Protein AF-A0A9Q0NIK6-F1 (afdb_monomer)

Solvent-accessible surface area (backbone atoms only — not comparable to full-atom values): 8010 Å² total; per-residue (Å²): 135,62,40,68,46,78,50,66,59,40,70,81,43,45,39,68,58,54,42,51,51,54,64,75,31,72,62,27,29,33,44,35,40,32,46,24,56,54,25,42,46,42,62,44,64,63,88,60,54,42,32,32,43,37,40,33,54,28,71,43,28,42,35,39,35,42,25,33,70,65,26,29,33,43,36,42,35,35,30,39,40,54,49,44,67,41,63,72,31,65,24,46,35,38,34,44,30,23,72,73,39,66,51,50,94,86,71,52,78,73,64,44,50,51,51,50,66,34,53,27,57,19,27,31,42,36,28,16,53,53,37,37,62,70,62,44,47,56,47,58,66,41,95,78,60,86,45,67,70,77,46,61,76,44,80,45,76,90

Mean predicted aligned error: 3.96 Å

Foldseek 3Di:
DDAEDAAELPADDEQVNVAVVQVVCQNHQYYHYENRQPYQEHAADQSGNHQEYHYENRANHAYYEYEYQRHAYYEDAYAAHQYHYDHQHQHQYYEEENVVYHSDPPDDLVSCVNVLSNCLAYAEYEYEPCCCPPRPVVQCPPPVRNGHRDRYNYYHYD

Organism: NCBI:txid2511006

Nearest PDB structures (foldseek):
  8glv-assembly1_EM  TM=5.727E-01  e=1.120E-01  Chlamydomonas reinhardtii

Radius of gyration: 15.22 Å; Cα contacts (8 Å, |Δi|>4): 372; chains: 1; bounding box: 38×40×32 Å

Structure (mmCIF, N/CA/C/O backbone):
data_AF-A0A9Q0NIK6-F1
#
_entry.id   AF-A0A9Q0NIK6-F1
#
loop_
_atom_site.group_PDB
_atom_site.id
_atom_site.type_symbol
_atom_site.label_atom_id
_atom_site.label_alt_id
_atom_site.label_comp_id
_atom_site.label_asym_id
_atom_site.label_entity_id
_atom_site.label_seq_id
_atom_site.pdbx_PDB_ins_code
_atom_site.Cartn_x
_atom_site.Cartn_y
_atom_site.Cartn_z
_atom_site.occupancy
_atom_site.B_iso_or_equiv
_atom_site.auth_seq_id
_atom_site.auth_comp_id
_atom_site.auth_asym_id
_atom_site.auth_atom_id
_atom_site.pdbx_PDB_model_num
ATOM 1 N N . MET A 1 1 ? -22.005 7.508 13.905 1.00 75.19 1 MET A N 1
ATOM 2 C CA . MET A 1 1 ? -20.562 7.826 13.811 1.00 75.19 1 MET A CA 1
ATOM 3 C C . MET A 1 1 ? -20.049 7.389 12.448 1.00 75.19 1 MET A C 1
ATOM 5 O O . MET A 1 1 ? -20.537 6.384 11.940 1.00 75.19 1 MET A O 1
ATOM 9 N N . LEU A 1 2 ? -19.143 8.154 11.838 1.00 90.31 2 LEU A N 1
ATOM 10 C CA . LEU A 1 2 ? -18.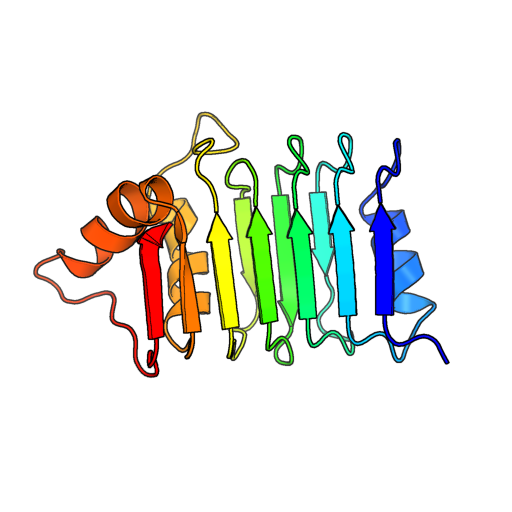664 7.903 10.476 1.00 90.31 2 LEU A CA 1
ATOM 11 C C . LEU A 1 2 ? -17.646 6.752 10.459 1.00 90.31 2 LEU A C 1
ATOM 13 O O . LEU A 1 2 ? -16.664 6.799 11.191 1.00 90.31 2 LEU A O 1
ATOM 17 N N . LYS A 1 3 ? -17.884 5.736 9.622 1.00 96.75 3 LYS A N 1
ATOM 18 C CA . LYS A 1 3 ? -16.984 4.577 9.445 1.00 96.75 3 LYS A CA 1
ATOM 19 C C . LYS A 1 3 ? -16.272 4.543 8.096 1.00 96.75 3 LYS A C 1
ATOM 21 O O . LYS A 1 3 ? -15.257 3.868 7.961 1.00 96.75 3 LYS A O 1
ATOM 26 N N . SER A 1 4 ? -16.795 5.259 7.106 1.00 98.00 4 SER A N 1
ATOM 27 C CA . SER A 1 4 ? -16.242 5.302 5.756 1.00 98.00 4 SER A CA 1
ATOM 28 C C . SER A 1 4 ? -16.163 6.742 5.278 1.00 98.00 4 SER A C 1
ATOM 30 O O . SER A 1 4 ? -17.151 7.469 5.353 1.00 98.00 4 SER A O 1
ATOM 32 N N . LEU A 1 5 ? -15.001 7.130 4.766 1.00 98.06 5 LEU A N 1
ATOM 33 C CA . LEU A 1 5 ? -14.733 8.441 4.192 1.00 98.06 5 LEU A CA 1
ATOM 34 C C . LEU A 1 5 ? -14.280 8.243 2.749 1.00 98.06 5 LEU A C 1
ATOM 36 O O . LEU A 1 5 ? -13.311 7.528 2.492 1.00 98.06 5 LEU A O 1
ATOM 40 N N . HIS A 1 6 ? -14.981 8.880 1.814 1.00 98.31 6 HIS A N 1
ATOM 41 C CA . HIS A 1 6 ? -14.611 8.892 0.403 1.00 98.31 6 HIS A CA 1
ATOM 42 C C . HIS A 1 6 ? -14.303 10.323 -0.027 1.00 98.31 6 HIS A C 1
ATOM 44 O O . HIS A 1 6 ? -15.175 11.185 -0.030 1.00 98.31 6 HIS A O 1
ATOM 50 N N . LEU A 1 7 ? -13.044 10.560 -0.378 1.00 98.06 7 LEU A N 1
ATOM 51 C CA . LEU A 1 7 ? -12.547 11.804 -0.942 1.00 98.06 7 LEU A CA 1
ATOM 52 C C . LEU A 1 7 ? -12.405 11.606 -2.449 1.00 98.06 7 LEU A C 1
ATOM 54 O O . LEU A 1 7 ? -11.594 10.796 -2.898 1.00 98.06 7 LEU A O 1
ATOM 58 N N . MET A 1 8 ? -13.219 12.311 -3.226 1.00 98.12 8 MET A N 1
ATOM 59 C CA . MET A 1 8 ? -13.263 12.171 -4.678 1.00 98.12 8 MET A CA 1
ATOM 60 C C . MET A 1 8 ? -13.002 13.513 -5.344 1.00 98.12 8 MET A C 1
ATOM 62 O O . MET A 1 8 ? -13.685 14.487 -5.035 1.00 98.12 8 MET A O 1
ATOM 66 N N . SER A 1 9 ? -12.034 13.549 -6.259 1.00 97.06 9 SER A N 1
ATOM 67 C CA . SER A 1 9 ? -11.726 14.724 -7.082 1.00 97.06 9 SER A CA 1
ATOM 68 C C . SER A 1 9 ? -11.465 15.998 -6.267 1.00 97.06 9 SER A C 1
ATOM 70 O O . SER A 1 9 ? -11.813 17.101 -6.683 1.00 97.06 9 SER A O 1
ATOM 72 N N . VAL A 1 10 ? -10.855 15.858 -5.085 1.00 96.00 10 VAL A N 1
ATOM 73 C CA . VAL A 1 10 ? -10.518 16.995 -4.220 1.00 96.00 10 VAL A CA 1
ATOM 74 C C . VAL A 1 10 ? -9.226 17.635 -4.732 1.00 96.00 10 VAL A C 1
ATOM 76 O O . VAL A 1 10 ? -8.137 17.087 -4.565 1.00 96.00 10 VAL A O 1
ATOM 79 N N . THR A 1 11 ? -9.348 18.806 -5.360 1.00 89.06 11 THR A N 1
ATOM 80 C CA . THR A 1 11 ? -8.268 19.466 -6.118 1.00 89.06 11 THR A CA 1
ATOM 81 C C . THR A 1 11 ? -7.041 19.831 -5.287 1.00 89.06 11 THR A C 1
ATOM 83 O O . THR A 1 11 ? -5.940 19.825 -5.815 1.00 89.06 11 THR A O 1
ATOM 86 N N . TYR A 1 12 ? -7.197 20.134 -4.000 1.00 90.31 12 TYR A N 1
ATOM 87 C CA . TYR A 1 12 ? -6.094 20.557 -3.125 1.00 90.31 12 TYR A CA 1
ATOM 88 C C . TYR A 1 12 ? -5.997 19.670 -1.886 1.00 90.31 12 TYR A 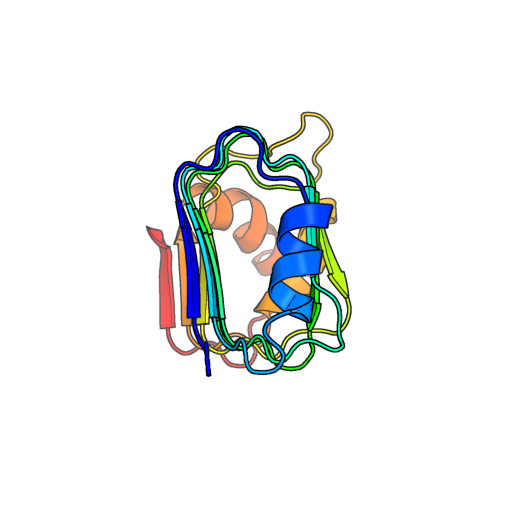C 1
ATOM 90 O O . TYR A 1 12 ? -5.811 20.150 -0.770 1.00 90.31 12 TYR A O 1
ATOM 98 N N . LEU A 1 13 ? -6.186 18.361 -2.073 1.00 95.94 13 LEU A N 1
ATOM 99 C CA . LEU A 1 13 ? -6.075 17.416 -0.974 1.00 95.94 13 LEU A CA 1
ATOM 100 C C . LEU A 1 13 ? -4.614 17.268 -0.545 1.00 95.94 13 LEU A C 1
ATOM 102 O O . LEU A 1 13 ? -3.788 16.769 -1.307 1.00 95.94 13 LEU A O 1
ATOM 106 N N . THR A 1 14 ? -4.316 17.674 0.686 1.00 96.56 14 THR A N 1
ATOM 107 C CA . THR A 1 14 ? -2.998 17.492 1.299 1.00 96.56 14 THR A CA 1
ATOM 108 C C . THR A 1 14 ? -3.002 16.327 2.282 1.00 96.56 14 THR A C 1
ATOM 110 O O . THR A 1 14 ? -4.050 15.910 2.786 1.00 96.56 14 THR A O 1
ATOM 113 N N . ASN A 1 15 ? -1.812 15.822 2.596 1.00 96.62 15 ASN A N 1
ATOM 114 C CA . ASN A 1 15 ? -1.616 14.823 3.639 1.00 96.62 15 ASN A CA 1
ATOM 115 C C . ASN A 1 15 ? -2.169 15.284 5.003 1.00 96.62 15 ASN A C 1
ATOM 117 O O . ASN A 1 15 ? -2.788 14.502 5.722 1.00 96.62 15 ASN A O 1
ATOM 121 N N . GLU A 1 16 ? -1.979 16.557 5.351 1.00 96.69 16 GLU A N 1
ATOM 122 C CA . GLU A 1 16 ? -2.402 17.149 6.625 1.00 96.69 16 GLU A CA 1
ATOM 123 C C . GLU A 1 16 ? -3.926 17.185 6.723 1.00 96.69 16 GLU A C 1
ATOM 125 O O . GLU A 1 16 ? -4.488 16.873 7.775 1.00 96.69 16 GLU A O 1
ATOM 130 N N . ALA A 1 17 ? -4.603 17.501 5.615 1.00 96.50 17 ALA A N 1
ATOM 131 C CA . ALA A 1 17 ? -6.057 17.485 5.538 1.00 96.50 17 ALA A CA 1
ATOM 132 C C . ALA A 1 17 ? -6.599 16.063 5.734 1.00 96.50 17 ALA A C 1
ATOM 134 O O . ALA A 1 17 ? -7.473 15.855 6.574 1.00 96.50 17 ALA A O 1
ATOM 135 N N . VAL A 1 18 ? -6.040 15.074 5.024 1.00 96.94 18 VAL A N 1
ATOM 136 C CA . VAL A 1 18 ? -6.433 13.665 5.190 1.00 96.94 18 VAL A CA 1
ATOM 137 C C . VAL A 1 18 ? -6.175 13.191 6.621 1.00 96.94 18 VAL A C 1
ATOM 139 O O . VAL A 1 18 ? -7.060 12.599 7.233 1.00 96.94 18 VAL A O 1
ATOM 142 N N . SER A 1 19 ? -5.005 13.499 7.182 1.00 95.88 19 SER A N 1
ATOM 143 C CA . SER A 1 19 ? -4.637 13.125 8.553 1.00 95.88 19 SER A CA 1
ATOM 144 C C . SER A 1 19 ? -5.607 13.718 9.573 1.00 95.88 19 SER A C 1
ATOM 146 O O . SER A 1 19 ? -6.121 13.002 10.426 1.00 95.88 19 SER A O 1
ATOM 148 N N . SER A 1 20 ? -5.935 15.005 9.434 1.00 95.06 20 SER A N 1
ATOM 149 C CA . SER A 1 20 ? -6.889 15.697 10.309 1.00 95.06 20 SER A CA 1
ATOM 150 C C . SER A 1 20 ? -8.279 15.064 10.244 1.00 95.06 20 SER A C 1
ATOM 152 O O . SER A 1 20 ? -8.932 14.905 11.272 1.00 95.06 20 SER A O 1
ATOM 154 N N . MET A 1 21 ? -8.723 14.652 9.051 1.00 95.19 21 MET A N 1
ATOM 155 C CA . MET A 1 21 ? -9.998 13.954 8.874 1.00 95.19 21 MET A CA 1
ATOM 156 C C . MET A 1 21 ? -9.987 12.563 9.514 1.00 95.19 21 MET A C 1
ATOM 158 O O . MET A 1 21 ? -10.947 12.205 10.187 1.00 95.19 21 MET A O 1
ATOM 162 N N . ILE A 1 22 ? -8.914 11.784 9.345 1.00 94.81 22 ILE A N 1
ATOM 163 C CA . ILE A 1 22 ? -8.792 10.469 9.989 1.00 94.81 22 ILE A CA 1
ATOM 164 C C . ILE A 1 22 ? -8.860 10.618 11.516 1.00 94.81 22 ILE A C 1
ATOM 166 O O . ILE A 1 22 ? -9.588 9.871 12.162 1.00 94.81 22 ILE A O 1
ATOM 170 N N . THR A 1 23 ? -8.162 11.605 12.084 1.00 92.88 23 THR A N 1
ATOM 171 C CA . THR A 1 23 ? -8.178 11.874 13.530 1.00 92.88 23 THR A CA 1
ATOM 172 C C . THR A 1 23 ? -9.544 12.357 14.014 1.00 92.88 23 THR A C 1
ATOM 174 O O . THR A 1 23 ? -10.002 11.936 15.071 1.00 92.88 23 THR A O 1
ATOM 177 N N . ALA A 1 24 ? -10.232 13.201 13.238 1.00 94.31 24 ALA A N 1
ATOM 178 C CA . ALA A 1 24 ? -11.572 13.685 13.579 1.00 94.31 24 ALA A CA 1
ATOM 179 C C . ALA A 1 24 ? -12.629 12.565 13.592 1.00 94.31 24 ALA A C 1
ATOM 181 O O . ALA A 1 24 ? -13.663 12.686 14.251 1.00 94.31 24 ALA A O 1
ATOM 182 N N . PHE A 1 25 ? -12.382 11.470 12.871 1.00 94.31 25 PHE A N 1
ATOM 183 C CA . PHE A 1 25 ? -13.269 10.318 12.796 1.00 94.31 25 PHE A CA 1
ATOM 184 C C . PHE A 1 25 ? -12.624 9.099 13.464 1.00 94.31 25 PHE A C 1
ATOM 186 O O . PHE A 1 25 ? -12.189 8.162 12.803 1.00 94.31 25 PHE A O 1
ATOM 193 N N . GLU A 1 26 ? -12.624 9.069 14.799 1.00 90.75 26 GLU A N 1
ATOM 194 C CA . GLU A 1 26 ? -11.966 8.021 15.604 1.00 90.75 26 GLU A CA 1
ATOM 195 C C . GLU A 1 26 ? -12.411 6.578 15.287 1.00 90.75 26 GLU A C 1
ATOM 197 O O . GLU A 1 26 ? -11.679 5.626 15.557 1.00 90.75 26 GLU A O 1
ATOM 202 N N . LEU A 1 27 ? -13.610 6.396 14.718 1.00 95.12 27 LEU A N 1
ATOM 203 C CA . LEU A 1 27 ? -14.155 5.095 14.303 1.00 95.12 27 LEU A CA 1
ATOM 204 C C . LEU A 1 27 ? -14.024 4.824 12.796 1.00 95.12 27 LEU A C 1
ATOM 206 O O . LEU A 1 27 ? -14.691 3.927 12.278 1.00 95.12 27 LEU A O 1
ATOM 210 N N . LEU A 1 28 ? -13.209 5.597 12.077 1.00 97.56 28 LEU A N 1
ATOM 211 C CA . LEU A 1 28 ? -13.029 5.434 10.641 1.00 97.56 28 LEU A CA 1
ATOM 212 C C . LEU A 1 28 ? -12.334 4.101 10.333 1.00 97.56 28 LEU A C 1
ATOM 214 O O . LEU A 1 28 ? -11.179 3.874 10.691 1.00 97.56 28 LEU A O 1
ATOM 218 N N . GLU A 1 29 ? -13.052 3.228 9.634 1.00 97.69 29 GLU A N 1
ATOM 219 C CA . GLU A 1 29 ? -12.599 1.897 9.225 1.00 97.69 29 GLU A CA 1
ATOM 220 C C . GLU A 1 29 ? -12.180 1.877 7.749 1.00 97.69 29 GLU A C 1
ATOM 222 O O . GLU A 1 29 ? -11.310 1.096 7.369 1.00 97.69 29 GLU A O 1
ATOM 227 N N . THR A 1 30 ? -12.772 2.729 6.906 1.00 98.38 30 THR A N 1
ATOM 228 C CA . THR A 1 30 ? -12.482 2.787 5.466 1.00 98.38 30 THR A CA 1
ATOM 229 C C . THR A 1 30 ? -12.122 4.195 5.017 1.00 98.38 30 THR A C 1
ATOM 231 O O . THR A 1 30 ? -12.896 5.134 5.202 1.00 98.38 30 THR A O 1
ATOM 234 N N . LEU A 1 31 ? -10.973 4.318 4.354 1.00 98.44 31 LEU A N 1
ATOM 235 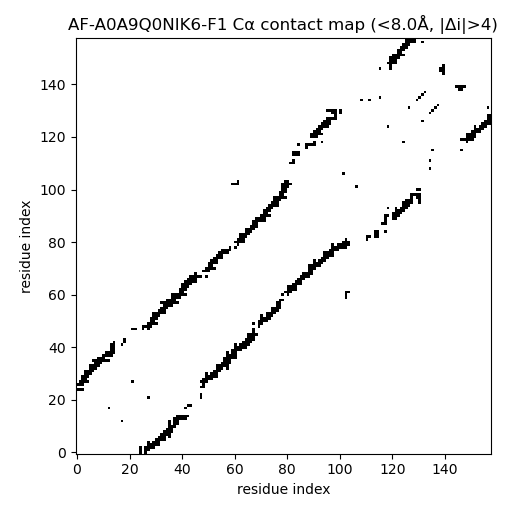C CA . LEU A 1 31 ? -10.561 5.517 3.636 1.00 98.44 31 LEU A CA 1
ATOM 236 C C . LEU A 1 31 ? -10.481 5.206 2.143 1.00 98.44 31 LEU A C 1
ATOM 238 O O . LEU A 1 31 ? -9.727 4.327 1.724 1.00 98.44 31 LEU A O 1
ATOM 242 N N . LYS A 1 32 ? -11.234 5.953 1.342 1.00 98.69 32 LYS A N 1
ATOM 243 C CA . LYS A 1 32 ? -11.173 5.902 -0.115 1.00 98.69 32 LYS A CA 1
ATOM 244 C C . LYS A 1 32 ? -10.778 7.270 -0.660 1.00 98.69 32 LYS A C 1
ATOM 246 O O . LYS A 1 32 ? -11.434 8.260 -0.354 1.00 98.69 32 LYS A O 1
ATOM 251 N N . ILE A 1 33 ? -9.737 7.321 -1.479 1.00 98.69 33 ILE A N 1
ATOM 252 C CA . ILE A 1 33 ? -9.267 8.524 -2.167 1.00 98.69 33 ILE A CA 1
ATOM 253 C C . ILE A 1 33 ? -9.244 8.220 -3.661 1.00 98.69 33 ILE A C 1
ATOM 255 O O . ILE A 1 33 ? -8.604 7.261 -4.084 1.00 98.69 33 ILE A O 1
ATOM 259 N N . THR A 1 34 ? -9.968 8.997 -4.461 1.00 98.56 34 THR A N 1
ATOM 260 C CA . THR A 1 34 ? -10.063 8.768 -5.909 1.00 98.56 34 THR A CA 1
ATOM 261 C C . THR A 1 34 ? -9.939 10.061 -6.693 1.00 98.56 34 THR A C 1
ATOM 263 O O . THR A 1 34 ? -10.591 11.044 -6.336 1.00 98.56 34 THR A O 1
ATOM 266 N N . CYS A 1 35 ? -9.182 10.054 -7.788 1.00 97.94 35 CYS A N 1
ATOM 267 C CA . CYS A 1 35 ? -9.061 11.200 -8.700 1.00 97.94 35 CYS A CA 1
ATOM 268 C C . CYS A 1 35 ? -8.514 12.482 -8.036 1.00 97.94 35 CYS A C 1
ATOM 270 O O . CYS A 1 35 ? -8.780 13.596 -8.490 1.00 97.94 35 CYS A O 1
ATOM 272 N N . CYS A 1 36 ? -7.775 12.362 -6.929 1.00 97.69 36 CYS A N 1
ATOM 273 C CA . CYS A 1 36 ? -7.185 13.504 -6.229 1.00 97.69 36 CYS A CA 1
ATOM 274 C C . CYS A 1 36 ? -5.836 13.865 -6.865 1.00 97.69 36 CYS A C 1
ATOM 276 O O . CYS A 1 36 ? -4.771 13.498 -6.371 1.00 97.69 36 CYS A O 1
ATOM 278 N N . ASN A 1 37 ? -5.897 14.596 -7.979 1.00 93.75 37 ASN A N 1
ATOM 279 C CA . ASN A 1 37 ? -4.767 14.828 -8.887 1.00 93.75 37 ASN A CA 1
ATOM 280 C C . ASN A 1 37 ? -3.582 15.602 -8.296 1.00 93.75 37 ASN A C 1
ATOM 282 O O . ASN A 1 37 ? -2.500 15.549 -8.868 1.00 93.75 37 ASN A O 1
ATOM 286 N N . CYS A 1 38 ? -3.764 16.313 -7.182 1.00 94.38 38 CYS A N 1
ATOM 287 C CA . CYS A 1 38 ? -2.697 17.088 -6.538 1.00 94.38 38 CYS A CA 1
ATOM 288 C C . CYS A 1 38 ? -2.168 16.442 -5.251 1.00 94.38 38 CYS A C 1
ATOM 290 O O . CYS A 1 38 ? -1.286 17.014 -4.611 1.00 94.38 38 CYS A O 1
ATOM 292 N N . LEU A 1 39 ? -2.697 15.282 -4.845 1.00 97.00 39 LEU A N 1
ATOM 293 C CA . LEU A 1 39 ? -2.202 14.583 -3.663 1.00 97.00 39 LEU A CA 1
ATOM 294 C C . LEU A 1 39 ? -0.812 14.014 -3.968 1.00 97.00 39 LEU A C 1
ATOM 296 O O . LEU A 1 39 ? -0.693 13.052 -4.719 1.00 97.00 39 LEU A O 1
ATOM 300 N N . GLN A 1 40 ? 0.231 14.607 -3.385 1.00 96.25 40 GLN A N 1
ATOM 301 C CA . GLN A 1 40 ? 1.621 14.201 -3.640 1.00 96.25 40 GLN A CA 1
ATOM 302 C C . GLN A 1 40 ? 2.160 13.190 -2.635 1.00 96.25 40 GLN A C 1
ATOM 304 O O . GLN A 1 40 ? 2.999 12.351 -2.971 1.00 96.25 40 GLN A O 1
ATOM 309 N N . SER A 1 41 ? 1.688 13.267 -1.398 1.00 97.19 41 SER A N 1
ATOM 310 C CA . SER A 1 41 ? 2.083 12.375 -0.321 1.00 97.19 41 SER A CA 1
ATOM 311 C C . SER A 1 41 ? 0.876 12.007 0.524 1.00 97.19 41 SER A C 1
ATOM 313 O O . SER A 1 41 ? -0.060 12.792 0.675 1.00 97.19 41 SER A O 1
ATOM 315 N N . LEU A 1 42 ? 0.907 10.807 1.088 1.00 97.62 42 LEU A N 1
ATOM 316 C CA . LEU A 1 42 ? -0.067 10.364 2.071 1.00 97.62 42 LEU A CA 1
ATOM 317 C C . LEU A 1 42 ? 0.641 9.565 3.157 1.00 97.62 42 LEU A C 1
ATOM 319 O O . LEU A 1 42 ? 1.378 8.626 2.863 1.00 97.62 42 LEU A O 1
ATOM 323 N N . SER A 1 43 ? 0.391 9.936 4.406 1.00 96.50 43 SER A N 1
ATOM 324 C CA . SER A 1 43 ? 0.871 9.254 5.596 1.00 96.50 43 SER A CA 1
ATOM 325 C C . SER A 1 43 ? -0.314 8.829 6.454 1.00 96.50 43 SER A C 1
ATOM 327 O O . SER A 1 43 ? -1.153 9.648 6.814 1.00 96.50 43 SER A O 1
ATOM 329 N N . ILE A 1 44 ? -0.369 7.553 6.820 1.00 94.69 44 ILE A N 1
ATOM 330 C CA . ILE A 1 44 ? -1.396 6.997 7.706 1.00 94.69 44 ILE A CA 1
ATOM 331 C C . ILE A 1 44 ? -0.730 6.532 9.002 1.00 94.69 44 ILE A C 1
ATOM 333 O O . ILE A 1 44 ? 0.204 5.732 8.964 1.00 94.69 44 ILE A O 1
ATOM 337 N N . GLY A 1 45 ? -1.209 7.046 10.139 1.00 91.31 45 GLY A N 1
ATOM 338 C CA . GLY A 1 45 ? -0.718 6.718 11.481 1.00 91.31 45 GLY A CA 1
ATOM 339 C C . GLY A 1 45 ? -1.158 5.340 11.998 1.00 91.31 45 GLY A C 1
ATOM 340 O O . GLY A 1 45 ? -2.172 4.782 11.568 1.00 91.31 45 GLY A O 1
ATOM 341 N N . SER A 1 46 ? -0.396 4.804 12.958 1.00 88.38 46 SER A N 1
ATOM 342 C CA . SER A 1 46 ? -0.615 3.483 13.579 1.00 88.38 46 SER A CA 1
ATOM 343 C C . SER A 1 46 ? -1.756 3.441 14.594 1.00 88.38 46 SER A C 1
ATOM 345 O O . SER A 1 46 ? -2.271 2.367 14.911 1.00 88.38 46 SER A O 1
ATOM 347 N N . ASP A 1 47 ? -2.173 4.599 15.086 1.00 89.62 47 ASP A N 1
ATOM 348 C CA . ASP A 1 47 ? -3.258 4.808 16.040 1.00 89.62 47 ASP A CA 1
ATOM 349 C C . ASP A 1 47 ? -4.659 4.709 15.409 1.00 89.62 47 ASP A C 1
ATOM 351 O O . 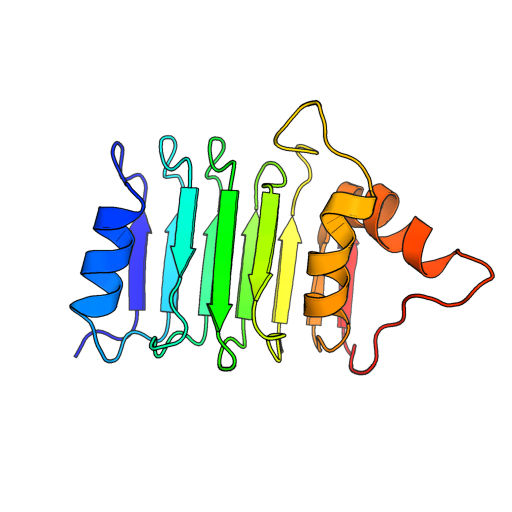ASP A 1 47 ? -5.663 4.583 16.115 1.00 89.62 47 ASP A O 1
ATOM 355 N N . THR A 1 48 ? -4.739 4.646 14.080 1.00 92.00 48 THR A N 1
ATOM 356 C CA . THR A 1 48 ? -6.004 4.603 13.339 1.00 92.00 48 THR A CA 1
ATOM 357 C C . THR A 1 48 ? -6.790 3.293 13.537 1.00 92.00 48 THR A C 1
ATOM 359 O O . THR A 1 48 ? -6.270 2.239 13.938 1.00 92.00 48 THR A O 1
ATOM 362 N N . LYS A 1 49 ? -8.102 3.339 13.262 1.00 94.12 49 LYS A N 1
ATOM 363 C CA . LYS A 1 49 ? -8.987 2.156 13.190 1.00 94.12 49 LYS A CA 1
ATOM 364 C C . LYS A 1 49 ? -9.162 1.631 11.760 1.00 94.12 49 LYS A C 1
ATOM 366 O O . LYS A 1 49 ? -9.978 0.739 11.546 1.00 94.12 49 LYS A O 1
ATOM 371 N N . LEU A 1 50 ? -8.379 2.141 10.807 1.00 95.88 50 LEU A N 1
ATOM 372 C CA . LEU A 1 50 ? -8.509 1.798 9.397 1.00 95.88 50 LEU A CA 1
ATOM 373 C C . LEU A 1 50 ? -8.259 0.304 9.158 1.00 95.88 50 LEU A C 1
ATOM 375 O O . LEU A 1 50 ? -7.207 -0.245 9.492 1.00 95.88 50 LEU A O 1
ATOM 379 N N . LEU A 1 51 ? -9.253 -0.329 8.544 1.00 97.06 51 LEU A N 1
ATOM 380 C CA . LEU A 1 51 ? -9.247 -1.707 8.067 1.00 97.06 51 LEU A CA 1
ATOM 381 C C . LEU A 1 51 ? -9.091 -1.767 6.544 1.00 97.06 51 LEU A C 1
ATOM 383 O O . LEU A 1 51 ? -8.537 -2.743 6.040 1.00 97.06 51 LEU A O 1
ATOM 387 N N . SER A 1 52 ? -9.539 -0.732 5.824 1.00 97.88 52 SER A N 1
ATOM 388 C CA . SER A 1 52 ? -9.477 -0.651 4.364 1.00 97.88 52 SER A CA 1
ATOM 389 C C . SER A 1 52 ? -8.964 0.706 3.887 1.00 97.88 52 SER A C 1
ATOM 391 O O . SER A 1 52 ? -9.493 1.752 4.268 1.00 97.88 52 SER A O 1
ATOM 393 N N . VAL A 1 53 ? -7.966 0.684 3.005 1.00 97.81 53 VAL A N 1
ATOM 394 C CA . VAL A 1 53 ? -7.448 1.868 2.308 1.00 97.81 53 VAL A CA 1
ATOM 395 C C . VAL A 1 53 ? -7.518 1.621 0.807 1.00 97.81 53 VAL A C 1
ATOM 397 O O . VAL A 1 53 ? -6.992 0.628 0.305 1.00 97.81 53 VAL A O 1
ATOM 400 N N . ILE A 1 54 ? -8.187 2.525 0.097 1.00 98.69 54 ILE A N 1
ATOM 401 C CA . ILE A 1 54 ? -8.388 2.462 -1.350 1.00 98.69 54 ILE A CA 1
ATOM 402 C C . ILE A 1 54 ? -7.910 3.784 -1.947 1.00 98.69 54 ILE A C 1
ATOM 404 O O . ILE A 1 54 ? -8.462 4.833 -1.629 1.00 98.69 54 ILE A O 1
ATOM 408 N N . ILE A 1 55 ? -6.905 3.741 -2.813 1.00 98.44 55 ILE A N 1
ATOM 409 C CA . ILE A 1 55 ? -6.346 4.913 -3.491 1.00 98.44 55 ILE A CA 1
ATOM 410 C C . ILE A 1 55 ? -6.341 4.617 -4.984 1.00 98.44 55 ILE A C 1
ATOM 412 O O . ILE A 1 55 ? -5.644 3.708 -5.423 1.00 98.44 55 ILE A O 1
ATOM 416 N N . LEU A 1 56 ? -7.134 5.351 -5.757 1.00 98.31 56 LEU A N 1
ATOM 417 C CA . LEU A 1 56 ? -7.274 5.116 -7.194 1.00 98.31 56 LEU A CA 1
ATOM 418 C C . LEU A 1 56 ? -7.066 6.416 -7.959 1.00 98.31 56 LEU A C 1
ATOM 420 O O . LEU A 1 56 ? -7.556 7.469 -7.547 1.00 98.31 56 LEU A O 1
ATOM 424 N N . ASP A 1 57 ? -6.368 6.326 -9.083 1.00 97.06 57 ASP A N 1
ATOM 425 C CA . ASP A 1 57 ? -6.293 7.385 -10.087 1.00 97.06 57 ASP A CA 1
ATOM 426 C C . ASP A 1 57 ? -5.796 8.714 -9.480 1.00 97.06 57 ASP A C 1
ATOM 428 O O . ASP A 1 57 ? -6.349 9.786 -9.708 1.00 97.06 57 ASP A O 1
ATOM 432 N N . CYS A 1 58 ? -4.766 8.636 -8.629 1.00 96.94 58 CYS A N 1
ATOM 433 C CA . CYS A 1 58 ? -4.102 9.787 -8.008 1.00 96.94 58 CYS A CA 1
ATOM 434 C C . CYS A 1 58 ? -2.696 9.950 -8.620 1.00 96.94 58 CYS A C 1
ATOM 436 O O . CYS A 1 58 ? -1.711 9.556 -7.992 1.00 96.94 58 CYS A O 1
ATOM 438 N N . PRO A 1 59 ? -2.580 10.500 -9.845 1.00 94.62 59 PRO A N 1
ATOM 439 C CA . PRO A 1 59 ? -1.374 10.393 -10.676 1.00 94.62 59 PRO A CA 1
ATOM 440 C C . PRO A 1 59 ? -0.143 11.115 -10.114 1.00 94.62 59 PRO A C 1
ATOM 442 O O . PRO A 1 59 ? 0.980 10.796 -10.489 1.00 94.62 59 PRO A O 1
ATOM 445 N N . GLN A 1 60 ? -0.326 12.094 -9.223 1.00 94.88 60 GLN A N 1
ATOM 446 C CA . GLN A 1 60 ? 0.792 12.809 -8.600 1.00 94.88 60 GLN A CA 1
ATOM 447 C C . GLN A 1 60 ? 1.235 12.225 -7.257 1.00 94.88 60 GLN A C 1
ATOM 449 O O . GLN A 1 60 ? 2.145 12.788 -6.647 1.00 94.88 60 GLN A O 1
ATOM 454 N N . LEU A 1 61 ? 0.640 11.121 -6.790 1.00 96.31 61 LEU A N 1
ATOM 455 C CA . LEU A 1 61 ? 1.044 10.505 -5.532 1.00 96.31 61 LEU A CA 1
ATOM 456 C C . LEU A 1 61 ? 2.438 9.889 -5.685 1.00 96.31 61 LEU A C 1
ATOM 458 O O . LEU A 1 61 ? 2.608 8.859 -6.324 1.00 96.31 61 LEU A O 1
ATOM 462 N N . LYS A 1 62 ? 3.438 10.519 -5.068 1.00 94.81 62 LYS A N 1
ATOM 463 C CA . LYS A 1 62 ? 4.850 10.114 -5.131 1.00 94.81 62 LYS A CA 1
ATOM 464 C C . LYS A 1 62 ? 5.304 9.344 -3.903 1.00 94.81 62 LYS A C 1
ATOM 466 O O . LYS A 1 62 ? 6.272 8.598 -3.982 1.00 94.81 62 LYS A O 1
ATOM 471 N N . SER A 1 63 ? 4.653 9.553 -2.762 1.00 95.31 63 SER A N 1
ATOM 472 C CA . SER A 1 63 ? 5.040 8.946 -1.489 1.00 95.31 63 SER A CA 1
ATOM 473 C C . SER A 1 63 ? 3.816 8.436 -0.750 1.00 95.31 63 SER A C 1
ATOM 475 O O . SER A 1 63 ? 2.868 9.185 -0.509 1.00 95.31 63 SER A O 1
ATOM 477 N N . LEU A 1 64 ? 3.847 7.161 -0.379 1.00 95.75 64 LEU A N 1
ATOM 478 C CA . LEU A 1 64 ? 2.796 6.521 0.390 1.00 95.75 64 LEU A CA 1
ATOM 479 C C . LEU A 1 64 ? 3.408 5.839 1.606 1.00 95.75 64 LEU A C 1
ATOM 481 O O . LEU A 1 64 ? 4.117 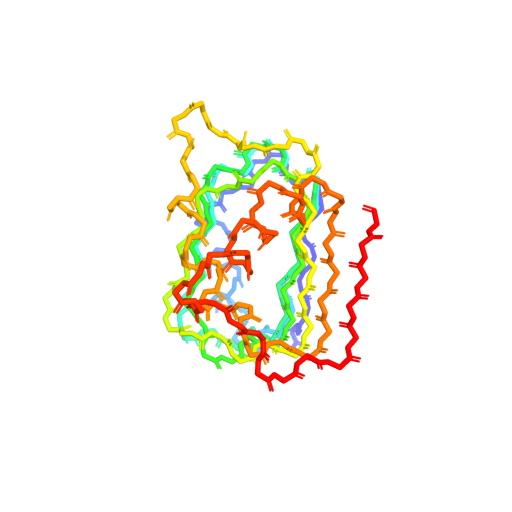4.841 1.495 1.00 95.75 64 LEU A O 1
ATOM 485 N N . HIS A 1 65 ? 3.110 6.390 2.774 1.00 95.50 65 HIS A N 1
ATOM 486 C CA . HIS A 1 65 ? 3.541 5.867 4.053 1.00 95.50 65 HIS A CA 1
ATOM 487 C C . HIS A 1 65 ? 2.329 5.355 4.819 1.00 95.50 65 HIS A C 1
ATOM 489 O O . HIS A 1 65 ? 1.417 6.109 5.145 1.00 95.50 65 HIS A O 1
ATOM 495 N N . ILE A 1 66 ? 2.307 4.065 5.126 1.00 93.69 66 ILE A N 1
ATOM 496 C CA . ILE A 1 66 ? 1.230 3.477 5.916 1.00 93.69 66 ILE A CA 1
ATOM 497 C C . ILE A 1 66 ? 1.838 2.805 7.139 1.00 93.69 66 ILE A C 1
ATOM 499 O O . ILE A 1 66 ? 2.755 1.996 7.028 1.00 93.69 66 ILE A O 1
ATOM 503 N N . ARG A 1 67 ? 1.307 3.137 8.314 1.00 92.44 67 ARG A N 1
ATOM 504 C CA . ARG A 1 67 ? 1.617 2.487 9.585 1.00 92.44 67 ARG A CA 1
ATOM 505 C C . ARG A 1 67 ? 0.323 1.862 10.093 1.00 92.44 67 ARG A C 1
ATOM 507 O O . ARG A 1 67 ? -0.528 2.591 10.576 1.00 92.44 67 ARG A O 1
ATOM 514 N N . SER A 1 68 ? 0.092 0.554 9.949 1.00 88.75 68 SER A N 1
ATOM 515 C CA . SER A 1 68 ? -1.176 -0.047 10.420 1.00 88.75 68 SER A CA 1
ATOM 516 C C . SER A 1 68 ? -1.163 -1.570 10.571 1.00 88.75 68 SER A C 1
ATOM 518 O O . SER A 1 68 ? -1.431 -2.319 9.641 1.00 88.75 68 SER A O 1
ATOM 520 N N . PHE A 1 69 ? -1.043 -2.068 11.798 1.00 88.69 69 PHE A N 1
ATOM 521 C CA . PHE A 1 69 ? -1.168 -3.505 12.088 1.00 88.69 69 PHE A CA 1
ATOM 522 C C . PHE A 1 69 ? -2.590 -4.078 11.884 1.00 88.69 69 PHE A C 1
ATOM 524 O O . PHE A 1 69 ? -2.776 -5.297 11.921 1.00 88.69 69 PHE A O 1
ATOM 531 N N . LYS A 1 70 ? -3.604 -3.219 11.697 1.00 91.75 70 LYS A N 1
ATOM 532 C CA . LYS A 1 70 ? -5.017 -3.616 11.555 1.00 91.75 70 LYS A CA 1
ATOM 533 C C . LYS A 1 70 ? -5.476 -3.714 10.107 1.00 91.75 70 LYS A C 1
ATOM 535 O O . LYS A 1 70 ? -6.515 -4.332 9.872 1.00 91.75 70 LYS A O 1
ATOM 540 N N . LEU A 1 71 ? -4.745 -3.109 9.168 1.00 94.31 71 LEU A N 1
ATOM 541 C CA . LEU A 1 71 ? -5.169 -3.015 7.777 1.00 94.31 71 LEU A CA 1
ATOM 542 C C . LEU A 1 71 ? -5.360 -4.420 7.187 1.00 94.31 71 LEU A C 1
ATOM 544 O O . LEU A 1 71 ? -4.484 -5.281 7.287 1.00 94.31 71 LEU A O 1
ATOM 548 N N . ARG A 1 72 ? -6.540 -4.653 6.607 1.00 96.62 72 ARG A N 1
ATOM 549 C CA . ARG A 1 72 ? -6.949 -5.925 5.993 1.00 96.62 72 ARG A CA 1
ATOM 550 C C . ARG A 1 72 ? -7.098 -5.815 4.487 1.00 96.62 72 ARG A C 1
ATOM 552 O O . ARG A 1 72 ? -6.863 -6.804 3.803 1.00 96.62 72 ARG A O 1
ATOM 559 N N . THR A 1 73 ? -7.459 -4.638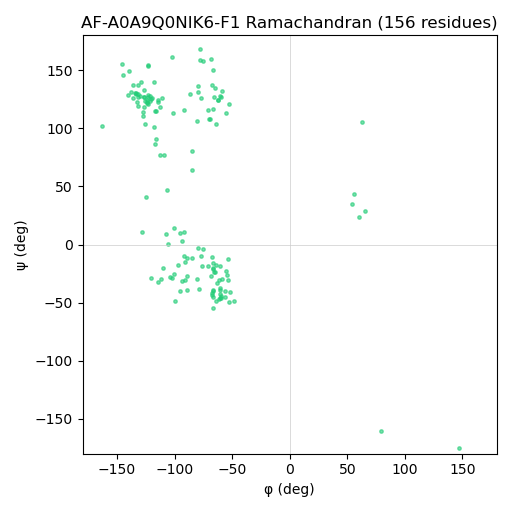 3.995 1.00 97.69 73 THR A N 1
ATOM 560 C CA . THR A 1 73 ? -7.655 -4.395 2.571 1.00 97.69 73 THR A CA 1
ATOM 561 C C . THR A 1 73 ? -6.817 -3.205 2.141 1.00 97.69 73 THR A C 1
ATOM 563 O O . THR A 1 73 ? -6.911 -2.124 2.728 1.00 97.69 73 THR A O 1
ATOM 566 N N . PHE A 1 74 ? -6.010 -3.397 1.104 1.00 97.38 74 PHE A N 1
ATOM 567 C CA . PHE A 1 74 ? -5.262 -2.317 0.475 1.00 97.38 74 PHE A CA 1
ATOM 568 C C . PHE A 1 74 ? -5.433 -2.378 -1.036 1.00 97.38 74 PHE A C 1
ATOM 570 O O . PHE A 1 74 ? -5.079 -3.369 -1.662 1.00 97.38 74 PHE A O 1
ATOM 577 N N . ARG A 1 75 ? -5.989 -1.327 -1.635 1.00 98.06 75 ARG A N 1
ATOM 578 C CA . ARG A 1 75 ? -6.177 -1.259 -3.087 1.00 98.06 75 ARG A CA 1
ATOM 579 C C . ARG A 1 75 ? -5.540 0.008 -3.614 1.00 98.06 75 ARG A C 1
ATOM 581 O O . ARG A 1 75 ? -5.900 1.100 -3.178 1.00 98.06 75 ARG A O 1
ATOM 588 N N . TYR A 1 76 ? -4.625 -0.152 -4.552 1.00 97.88 76 TYR A N 1
ATOM 589 C CA . TYR A 1 76 ? -3.877 0.933 -5.155 1.00 97.88 76 TYR A CA 1
ATOM 590 C C . TYR A 1 76 ? -3.920 0.837 -6.678 1.00 97.88 76 TYR A C 1
ATOM 592 O O . TYR A 1 76 ? -3.580 -0.207 -7.229 1.00 97.88 76 TYR A O 1
ATOM 600 N N . ARG A 1 77 ? -4.301 1.928 -7.349 1.00 98.00 77 ARG A N 1
ATOM 601 C CA . ARG A 1 77 ? -4.156 2.092 -8.800 1.00 98.00 77 ARG A CA 1
ATOM 602 C C . ARG A 1 77 ? -3.534 3.446 -9.130 1.00 98.00 77 ARG A C 1
ATOM 604 O O . ARG A 1 77 ? -4.060 4.474 -8.697 1.00 98.00 77 ARG A O 1
ATOM 611 N N . GLY A 1 78 ? -2.465 3.425 -9.918 1.00 96.44 78 GLY A N 1
ATOM 612 C CA . GLY A 1 78 ? -1.743 4.604 -10.399 1.00 96.44 78 GLY A CA 1
ATOM 613 C C . GLY A 1 78 ? -0.236 4.350 -10.552 1.00 96.44 78 GLY A C 1
ATOM 614 O O . GLY A 1 78 ? 0.221 3.221 -10.339 1.00 96.44 78 GLY A O 1
ATOM 615 N N . PRO A 1 79 ? 0.561 5.379 -10.886 1.00 95.50 79 PRO A N 1
ATOM 616 C CA . PRO A 1 79 ? 2.018 5.264 -10.973 1.00 95.50 79 PRO A CA 1
ATOM 617 C C . PRO A 1 79 ? 2.627 4.851 -9.631 1.00 95.50 79 PRO A C 1
ATOM 619 O O . PRO A 1 79 ? 2.367 5.499 -8.623 1.00 95.50 79 PRO A O 1
ATOM 622 N N . LEU A 1 80 ? 3.459 3.807 -9.598 1.00 94.88 80 LEU A N 1
ATOM 623 C CA . LEU A 1 80 ? 3.972 3.232 -8.348 1.00 94.88 80 LEU A CA 1
ATOM 624 C C . LEU A 1 80 ? 4.681 4.304 -7.488 1.00 94.88 80 LEU A C 1
ATOM 626 O O . LEU A 1 80 ? 5.733 4.808 -7.900 1.00 94.88 80 LEU A O 1
ATOM 630 N N . PRO A 1 81 ? 4.142 4.666 -6.306 1.00 94.62 81 PRO A N 1
ATOM 631 C CA . PRO A 1 81 ? 4.767 5.640 -5.427 1.00 94.62 81 PRO A CA 1
ATOM 632 C C . PRO A 1 81 ? 5.928 4.989 -4.680 1.00 94.62 81 PRO A C 1
ATOM 634 O O . PRO A 1 81 ? 6.025 3.763 -4.584 1.00 94.62 81 PRO A O 1
ATOM 637 N N . TRP A 1 82 ? 6.742 5.809 -4.020 1.00 93.19 82 TRP A N 1
ATOM 638 C CA . TRP A 1 82 ? 7.601 5.291 -2.970 1.00 93.19 82 TRP A CA 1
ATOM 639 C C . TRP A 1 82 ? 6.741 4.762 -1.824 1.00 93.19 82 TRP A C 1
ATOM 641 O O . TRP A 1 82 ? 6.164 5.531 -1.047 1.00 93.19 82 TRP A O 1
ATOM 651 N N . PHE A 1 83 ? 6.637 3.438 -1.745 1.00 91.31 83 PHE A N 1
ATOM 652 C CA . PHE A 1 83 ? 5.835 2.762 -0.744 1.00 91.31 83 PHE A CA 1
ATOM 653 C C . PHE A 1 83 ? 6.686 2.438 0.480 1.00 91.31 83 PHE A C 1
ATOM 655 O O . PHE A 1 83 ? 7.628 1.648 0.422 1.00 91.31 83 PHE A O 1
ATOM 662 N N . ARG A 1 84 ? 6.335 3.045 1.611 1.00 90.31 84 ARG A N 1
ATOM 663 C CA . ARG A 1 84 ? 6.968 2.804 2.906 1.00 90.31 84 ARG A CA 1
ATOM 664 C C . ARG A 1 84 ? 5.937 2.209 3.861 1.00 90.31 84 ARG A C 1
ATOM 666 O O . ARG A 1 84 ? 5.221 2.954 4.528 1.00 90.31 84 ARG A O 1
ATOM 673 N N . PRO A 1 85 ? 5.813 0.880 3.917 1.00 83.88 85 PRO A N 1
ATOM 674 C CA . PRO A 1 85 ? 5.049 0.227 4.955 1.00 83.88 85 PRO A CA 1
ATOM 675 C C . PRO A 1 85 ? 5.893 0.145 6.227 1.00 83.88 85 PRO A C 1
ATOM 677 O O . PRO A 1 85 ? 7.030 -0.323 6.202 1.00 83.88 85 PRO A O 1
ATOM 680 N N . GLU A 1 86 ? 5.320 0.547 7.354 1.00 84.12 86 GLU A N 1
ATOM 681 C CA . GLU A 1 86 ? 5.867 0.239 8.674 1.00 84.12 86 GLU A CA 1
ATOM 682 C C . GLU A 1 86 ? 4.854 -0.601 9.448 1.00 84.12 86 GLU A C 1
ATOM 684 O O . GLU A 1 86 ? 3.655 -0.325 9.415 1.00 84.12 86 GLU A O 1
ATOM 689 N N . TYR A 1 87 ? 5.351 -1.598 10.185 1.00 77.06 87 TYR A N 1
ATOM 690 C CA . TYR A 1 87 ? 4.551 -2.665 10.793 1.00 77.06 87 TYR A CA 1
ATOM 691 C C . TYR A 1 87 ? 3.846 -3.494 9.717 1.00 77.06 87 TYR A C 1
ATOM 693 O O . TYR A 1 87 ? 2.874 -3.047 9.129 1.00 77.06 87 TYR A O 1
ATOM 701 N N . HIS A 1 88 ? 4.325 -4.709 9.441 1.00 70.62 88 HIS A N 1
ATOM 702 C CA . HIS A 1 88 ? 3.736 -5.551 8.395 1.00 70.62 88 HIS A CA 1
ATOM 703 C C . HIS A 1 88 ? 2.221 -5.699 8.591 1.00 70.62 88 HIS A C 1
ATOM 705 O O . HIS A 1 88 ? 1.762 -6.173 9.635 1.00 70.62 88 HIS A O 1
ATOM 711 N N . PHE A 1 89 ? 1.441 -5.278 7.595 1.00 77.06 89 PHE A N 1
ATOM 712 C CA . PHE A 1 89 ? -0.009 -5.385 7.668 1.00 77.06 89 PHE A CA 1
ATOM 713 C C . PHE A 1 89 ? -0.425 -6.819 7.330 1.00 77.06 89 PHE A C 1
ATOM 715 O O . PHE A 1 89 ? 0.067 -7.418 6.376 1.00 77.06 89 PHE A O 1
ATOM 722 N N . ASN A 1 90 ? -1.358 -7.379 8.096 1.00 84.00 90 ASN A N 1
ATOM 723 C CA . ASN A 1 90 ? -1.914 -8.707 7.834 1.00 84.00 90 ASN A CA 1
ATOM 724 C C . ASN A 1 90 ? -3.057 -8.601 6.813 1.00 84.00 90 ASN A C 1
ATOM 726 O O . ASN A 1 90 ? -4.225 -8.845 7.159 1.00 84.00 90 ASN A O 1
ATOM 730 N N . LEU A 1 91 ? -2.708 -8.183 5.589 1.00 94.56 91 LEU A N 1
ATOM 731 C CA . LEU A 1 91 ? -3.653 -8.007 4.490 1.00 94.56 91 LEU A CA 1
ATOM 732 C C . LEU A 1 91 ? -4.359 -9.332 4.191 1.00 94.56 91 LEU A C 1
ATOM 734 O O . LEU A 1 91 ? -3.739 -10.384 4.076 1.00 94.56 91 LEU A O 1
ATOM 738 N N . ALA A 1 92 ? -5.678 -9.276 4.076 1.00 96.81 92 ALA A N 1
ATOM 739 C CA . ALA A 1 92 ? -6.484 -10.347 3.519 1.00 96.81 92 ALA A CA 1
ATOM 740 C C . ALA A 1 92 ? -6.626 -10.172 2.000 1.00 96.81 92 ALA A C 1
ATOM 742 O O . ALA A 1 92 ? -6.532 -11.158 1.277 1.00 96.81 92 ALA A O 1
ATOM 743 N N . ASP A 1 93 ? -6.795 -8.933 1.539 1.00 98.06 93 ASP A N 1
ATOM 744 C CA . ASP A 1 93 ? -7.008 -8.564 0.137 1.00 98.06 93 ASP A CA 1
ATOM 745 C C . ASP A 1 93 ? -6.059 -7.419 -0.230 1.00 98.06 93 ASP A C 1
ATOM 747 O O . ASP A 1 93 ? -5.975 -6.414 0.491 1.00 98.06 93 ASP A O 1
ATOM 751 N N . ALA A 1 94 ? -5.333 -7.585 -1.333 1.00 97.50 94 ALA A N 1
ATOM 752 C CA . ALA A 1 94 ? -4.532 -6.530 -1.920 1.00 97.50 94 ALA A CA 1
ATOM 753 C C . ALA A 1 94 ? -4.777 -6.415 -3.427 1.00 97.50 94 ALA A C 1
ATOM 755 O O . ALA A 1 94 ? -4.772 -7.413 -4.145 1.00 97.50 94 ALA A O 1
ATOM 756 N N . LEU A 1 95 ? -4.899 -5.179 -3.910 1.00 98.06 95 LEU A N 1
ATOM 757 C CA . LEU A 1 95 ? -4.796 -4.851 -5.329 1.00 98.06 95 LEU A CA 1
ATOM 758 C C . LEU A 1 95 ? -3.657 -3.855 -5.532 1.00 98.06 95 LEU A C 1
ATOM 760 O O . LEU A 1 95 ? -3.669 -2.792 -4.910 1.00 98.06 95 LEU A O 1
ATOM 764 N N . LEU A 1 96 ? -2.713 -4.182 -6.414 1.00 97.12 96 LEU A N 1
ATOM 765 C CA . LEU A 1 96 ? -1.631 -3.292 -6.839 1.00 97.12 96 LEU A CA 1
ATOM 766 C C . LEU A 1 96 ? -1.639 -3.179 -8.364 1.00 97.12 96 LEU A C 1
ATOM 768 O O . LEU A 1 96 ? -1.210 -4.083 -9.077 1.00 97.12 96 LEU A O 1
ATOM 772 N N . ASP A 1 97 ? -2.144 -2.059 -8.860 1.00 97.50 97 ASP A N 1
ATOM 773 C CA . ASP A 1 97 ? -2.260 -1.773 -10.283 1.00 97.50 97 ASP A CA 1
ATOM 774 C C . ASP A 1 97 ? -1.400 -0.558 -10.633 1.00 97.50 97 ASP A C 1
ATOM 776 O O . ASP A 1 97 ? -1.861 0.585 -10.632 1.00 97.50 97 ASP A O 1
ATOM 780 N N . SER A 1 98 ? -0.125 -0.820 -10.915 1.00 95.81 98 SER A N 1
ATOM 781 C CA . SER A 1 98 ? 0.830 0.192 -11.368 1.00 95.81 98 SER A CA 1
ATOM 782 C C . SER A 1 98 ? 1.150 0.043 -12.844 1.00 95.81 98 SER A C 1
ATOM 784 O O . SER A 1 98 ? 2.308 0.085 -13.242 1.00 95.81 98 SER A O 1
ATOM 786 N N . ARG A 1 99 ? 0.117 -0.126 -13.681 1.00 95.38 99 ARG A N 1
ATOM 787 C CA . ARG A 1 99 ? 0.278 -0.291 -15.141 1.00 95.38 99 ARG A CA 1
ATOM 788 C C . ARG A 1 99 ? 0.952 0.902 -15.828 1.00 95.38 99 ARG A C 1
ATOM 790 O O . ARG A 1 99 ? 1.453 0.766 -16.936 1.00 95.38 99 ARG A O 1
ATOM 797 N N . GLU A 1 100 ? 0.967 2.052 -15.162 1.00 93.56 100 GLU A N 1
ATOM 798 C CA . GLU A 1 100 ? 1.669 3.269 -15.583 1.00 93.56 100 GLU A CA 1
ATOM 799 C C . GLU A 1 100 ? 3.179 3.236 -15.267 1.00 93.56 100 GLU A C 1
ATOM 801 O O . GLU A 1 100 ? 3.904 4.158 -15.632 1.00 93.56 100 GLU A O 1
ATOM 806 N N . GLY A 1 101 ? 3.667 2.180 -14.610 1.00 93.19 101 GLY A N 1
ATOM 807 C CA . GLY A 1 101 ? 5.063 2.025 -14.217 1.00 93.19 101 GLY A CA 1
ATOM 808 C C . GLY A 1 101 ? 5.435 2.819 -12.958 1.00 93.19 101 GLY A C 1
ATOM 809 O O . GLY A 1 101 ? 4.561 3.184 -12.161 1.00 93.19 101 GLY A O 1
ATOM 810 N N . PRO A 1 102 ? 6.737 3.075 -12.735 1.00 91.88 102 PRO A N 1
ATOM 811 C CA . PRO A 1 102 ? 7.217 3.834 -11.588 1.00 91.88 102 PRO A CA 1
ATOM 812 C C . PRO A 1 102 ? 6.806 5.306 -11.628 1.00 91.88 102 PRO A C 1
ATOM 814 O O . PRO A 1 102 ? 6.961 5.978 -12.645 1.00 91.88 102 PRO A O 1
ATOM 817 N N . GLY A 1 103 ? 6.375 5.851 -10.488 1.00 87.44 103 GLY A N 1
ATOM 818 C CA . GLY A 1 103 ? 6.047 7.274 -10.342 1.00 87.44 103 GLY A CA 1
ATOM 819 C C . GLY A 1 103 ? 7.267 8.205 -10.263 1.00 87.44 103 GLY A C 1
ATOM 820 O O . GLY A 1 103 ? 7.107 9.426 -10.190 1.00 87.44 103 GLY A O 1
ATOM 821 N N . HIS A 1 104 ? 8.490 7.663 -10.251 1.00 81.62 104 HIS A N 1
ATOM 822 C CA . HIS A 1 104 ? 9.737 8.430 -10.231 1.00 81.62 104 HIS A CA 1
ATOM 823 C C . HIS A 1 104 ? 10.851 7.749 -11.041 1.00 81.62 104 HIS A C 1
ATOM 825 O O . HIS A 1 104 ? 10.967 6.527 -11.073 1.00 81.62 104 HIS A O 1
ATOM 831 N N . SER A 1 105 ? 11.709 8.555 -11.675 1.00 80.88 105 SER A N 1
ATOM 832 C CA . SER A 1 105 ? 12.732 8.093 -12.631 1.00 80.88 105 SER A CA 1
ATOM 833 C C . SER A 1 105 ? 13.897 7.317 -12.010 1.00 80.88 105 SER A C 1
ATOM 835 O O . SER A 1 105 ? 14.613 6.621 -12.720 1.00 80.88 105 SER A O 1
ATOM 837 N N . SER A 1 106 ? 14.105 7.437 -10.700 1.00 85.44 106 SER A N 1
ATOM 838 C CA . SER A 1 106 ? 15.181 6.758 -9.969 1.00 85.44 106 SER A CA 1
ATOM 839 C C . SER A 1 106 ? 14.770 5.405 -9.382 1.00 85.44 106 SER A C 1
ATOM 841 O O . SER A 1 106 ? 15.480 4.894 -8.520 1.00 85.44 106 SER A O 1
ATOM 843 N N . PHE A 1 107 ? 13.600 4.877 -9.754 1.00 86.88 107 PHE A N 1
ATOM 844 C CA . PHE A 1 107 ? 13.076 3.635 -9.196 1.00 86.88 107 PHE A CA 1
ATOM 845 C C . PHE A 1 107 ? 13.962 2.439 -9.548 1.00 86.88 107 PHE A C 1
ATOM 847 O O . PHE A 1 107 ? 14.363 2.246 -10.695 1.00 86.88 107 PHE A O 1
ATOM 854 N N . THR A 1 108 ? 14.227 1.614 -8.545 1.00 86.50 108 THR A N 1
ATOM 855 C CA . THR A 1 108 ? 14.930 0.341 -8.656 1.00 86.50 108 THR A CA 1
ATOM 856 C C . THR A 1 108 ? 14.051 -0.772 -8.097 1.00 86.50 108 THR A C 1
ATOM 858 O O . THR A 1 108 ? 13.234 -0.531 -7.214 1.00 86.50 108 THR A O 1
ATOM 861 N N . GLY A 1 109 ? 14.243 -2.019 -8.541 1.00 83.25 109 GLY A N 1
ATOM 862 C CA . GLY A 1 109 ? 13.459 -3.152 -8.023 1.00 83.25 109 GLY A CA 1
ATOM 863 C C . GLY A 1 109 ? 13.498 -3.287 -6.491 1.00 83.25 109 GLY A C 1
ATOM 864 O O . GLY A 1 109 ? 12.496 -3.651 -5.887 1.00 83.25 109 GLY A O 1
ATOM 865 N N . ARG A 1 110 ? 14.603 -2.881 -5.846 1.00 85.69 110 ARG A N 1
ATOM 866 C CA . ARG A 1 110 ? 14.744 -2.885 -4.376 1.00 85.69 110 ARG A CA 1
ATOM 867 C C . ARG A 1 110 ? 13.814 -1.908 -3.660 1.00 85.69 110 ARG A C 1
ATOM 869 O O . ARG A 1 110 ? 13.480 -2.121 -2.498 1.00 85.69 110 ARG A O 1
ATOM 876 N N . ASP A 1 111 ? 13.355 -0.858 -4.339 1.00 87.44 111 ASP A N 1
ATOM 877 C CA . ASP A 1 111 ? 12.360 0.060 -3.777 1.00 87.44 111 ASP A CA 1
ATOM 878 C C . ASP A 1 111 ? 10.999 -0.632 -3.574 1.00 87.44 111 ASP A C 1
ATOM 880 O O . ASP A 1 111 ? 10.157 -0.137 -2.822 1.00 87.44 111 ASP A O 1
ATOM 884 N N . PHE A 1 112 ? 10.795 -1.801 -4.196 1.00 90.81 112 PHE A N 1
ATOM 885 C CA . PHE A 1 112 ? 9.605 -2.630 -4.044 1.00 90.81 112 PHE A CA 1
ATOM 886 C C . PHE A 1 112 ? 9.708 -3.680 -2.926 1.00 90.81 112 PHE A C 1
ATOM 888 O O . PHE A 1 112 ? 8.677 -4.190 -2.484 1.00 90.81 112 PHE A O 1
ATOM 895 N N . ASP A 1 113 ? 10.902 -3.970 -2.398 1.00 89.75 113 ASP A N 1
ATOM 896 C CA . ASP A 1 113 ? 11.098 -4.967 -1.330 1.00 89.75 113 ASP A CA 1
ATOM 897 C C . ASP A 1 113 ? 10.168 -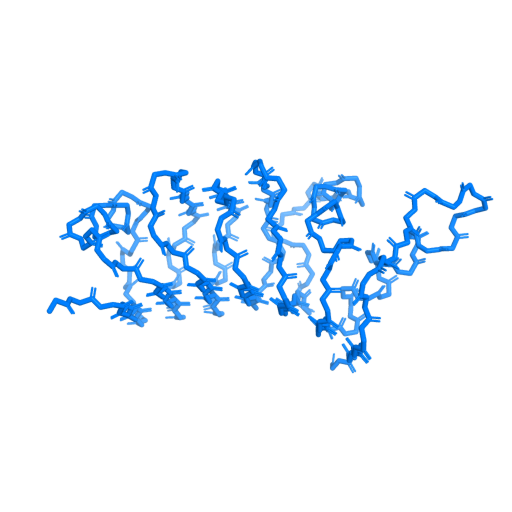4.751 -0.114 1.00 89.75 113 ASP A C 1
ATOM 899 O O . ASP A 1 113 ? 9.586 -5.720 0.390 1.00 89.75 113 ASP A O 1
ATOM 903 N N . PRO A 1 114 ? 9.917 -3.510 0.357 1.00 88.62 114 PRO A N 1
ATOM 904 C CA . PRO A 1 114 ? 8.965 -3.287 1.444 1.00 88.62 114 PRO A CA 1
ATOM 905 C C . PRO A 1 114 ? 7.522 -3.680 1.083 1.00 88.62 114 PRO A C 1
ATOM 907 O O . PRO A 1 114 ? 6.765 -4.154 1.940 1.00 88.62 114 PRO A O 1
ATOM 910 N N . VAL A 1 115 ? 7.129 -3.515 -0.185 1.00 91.00 115 VAL A N 1
ATOM 911 C CA . VAL A 1 115 ? 5.819 -3.951 -0.690 1.00 91.00 115 VAL A CA 1
ATOM 912 C C . VAL A 1 115 ? 5.736 -5.473 -0.664 1.00 91.00 115 VAL A C 1
ATOM 914 O O . VAL A 1 115 ? 4.755 -5.997 -0.136 1.00 91.00 115 VAL A O 1
ATOM 917 N N . LEU A 1 116 ? 6.778 -6.179 -1.124 1.00 91.56 116 LEU A N 1
ATOM 918 C CA . LEU A 1 116 ? 6.865 -7.645 -1.055 1.00 91.56 116 LEU A CA 1
ATOM 919 C C . LEU A 1 116 ? 6.618 -8.140 0.374 1.00 91.56 116 LEU A C 1
ATOM 921 O O . LEU A 1 116 ? 5.740 -8.972 0.613 1.00 91.56 116 LEU A O 1
ATOM 925 N N . LEU A 1 117 ? 7.307 -7.555 1.359 1.00 88.25 117 LEU A N 1
ATOM 926 C CA . LEU A 1 117 ? 7.128 -7.911 2.771 1.00 88.25 117 LEU A CA 1
ATOM 927 C C . LEU A 1 117 ? 5.690 -7.720 3.272 1.00 88.25 117 LEU A C 1
ATOM 929 O O . LEU A 1 117 ? 5.258 -8.434 4.179 1.00 88.25 117 LEU A O 1
ATOM 933 N N . THR A 1 118 ? 4.963 -6.766 2.694 1.00 89.06 118 THR A N 1
ATOM 934 C CA . THR A 1 118 ? 3.574 -6.455 3.045 1.00 89.06 118 THR A CA 1
ATOM 935 C C . THR A 1 118 ? 2.591 -7.446 2.421 1.00 89.06 118 THR A C 1
ATOM 937 O O . THR A 1 118 ? 1.632 -7.853 3.075 1.00 89.06 118 THR A O 1
ATOM 940 N N . ILE A 1 119 ? 2.832 -7.880 1.182 1.00 92.75 119 ILE A N 1
ATOM 941 C CA . ILE A 1 119 ? 1.925 -8.780 0.454 1.00 92.75 119 ILE A CA 1
ATOM 942 C C . ILE A 1 119 ? 2.251 -10.268 0.634 1.00 92.75 119 ILE A C 1
ATOM 944 O O . ILE A 1 119 ? 1.426 -11.106 0.284 1.00 92.75 119 ILE A O 1
ATOM 948 N N . LYS A 1 120 ? 3.393 -10.637 1.236 1.00 91.75 120 LYS A N 1
ATOM 949 C CA . LYS A 1 120 ? 3.798 -12.050 1.422 1.00 91.75 120 LYS A CA 1
ATOM 950 C C . LYS A 1 120 ? 2.763 -12.927 2.144 1.00 91.75 120 LYS A C 1
ATOM 952 O O . LYS A 1 120 ? 2.740 -14.139 1.964 1.00 91.75 120 LYS A O 1
ATOM 957 N N . ASN A 1 121 ? 1.913 -12.330 2.982 1.00 92.00 121 ASN A N 1
ATOM 958 C CA . ASN A 1 121 ? 0.892 -13.025 3.775 1.00 92.00 121 ASN A CA 1
ATOM 959 C C . ASN A 1 121 ? -0.542 -12.800 3.271 1.00 92.00 121 ASN A C 1
ATOM 961 O O . ASN A 1 121 ? -1.487 -13.177 3.969 1.00 92.00 121 ASN A O 1
ATOM 965 N N . VAL A 1 122 ? -0.714 -12.178 2.104 1.00 95.88 122 VAL A N 1
ATOM 966 C CA . VAL A 1 122 ? -2.035 -11.871 1.552 1.00 95.88 122 VAL A CA 1
ATOM 967 C C . VAL A 1 122 ? -2.796 -13.144 1.170 1.00 95.88 122 VAL A C 1
ATOM 969 O O . VAL A 1 122 ? -2.182 -14.152 0.824 1.00 95.88 122 VAL A O 1
ATOM 972 N N . LYS A 1 123 ? -4.135 -13.114 1.240 1.00 97.19 123 LYS A N 1
ATOM 973 C CA . LYS A 1 123 ? -4.990 -14.235 0.809 1.00 97.19 123 LYS A CA 1
ATOM 974 C C . LYS A 1 123 ? -5.483 -14.068 -0.624 1.00 97.19 123 LYS A C 1
ATOM 976 O O . LYS A 1 123 ? -5.537 -15.052 -1.352 1.00 97.19 123 LYS A O 1
ATOM 981 N N . VAL A 1 124 ? -5.838 -12.848 -1.009 1.00 98.25 124 VAL A N 1
ATOM 982 C CA . VAL A 1 124 ? -6.278 -12.494 -2.361 1.00 98.25 124 VAL A CA 1
ATOM 983 C C . VAL A 1 124 ? -5.371 -11.391 -2.876 1.00 98.25 124 VAL A C 1
ATOM 985 O O . VAL A 1 124 ? -5.272 -10.339 -2.243 1.00 98.25 124 VAL A O 1
ATOM 988 N N . LEU A 1 125 ? -4.699 -11.637 -3.995 1.00 98.00 125 LEU A N 1
ATOM 989 C CA . LEU A 1 125 ? -3.827 -10.658 -4.631 1.00 98.00 125 LEU A C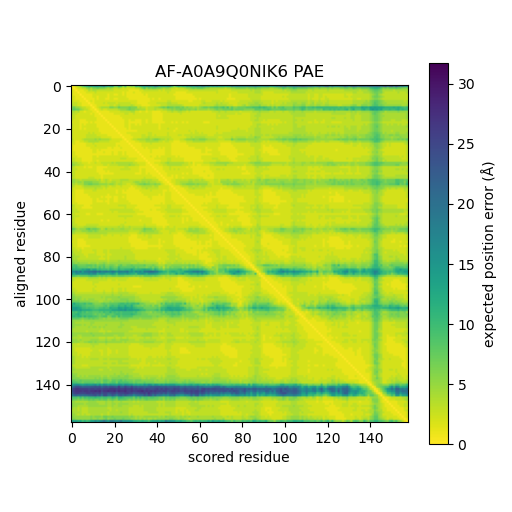A 1
ATOM 990 C C . LEU A 1 125 ? -4.252 -10.435 -6.077 1.00 98.00 125 LEU A C 1
ATOM 992 O O . LEU A 1 125 ? -4.261 -11.366 -6.881 1.00 98.00 125 LEU A O 1
ATOM 996 N N . THR A 1 126 ? -4.556 -9.185 -6.404 1.00 98.50 126 THR A N 1
ATOM 997 C CA . THR A 1 126 ? -4.777 -8.727 -7.774 1.00 98.50 126 THR A CA 1
ATOM 998 C C . THR A 1 126 ? -3.639 -7.805 -8.180 1.00 98.50 126 THR A C 1
ATOM 1000 O O . THR A 1 126 ? -3.359 -6.821 -7.495 1.00 98.50 126 THR A O 1
ATOM 1003 N N . LEU A 1 127 ? -2.992 -8.098 -9.298 1.00 98.00 127 LEU A N 1
ATOM 1004 C CA . LEU A 1 127 ? -1.933 -7.270 -9.864 1.00 98.00 127 LEU A CA 1
ATOM 1005 C C . LEU A 1 127 ? -2.290 -6.876 -11.284 1.00 98.00 127 LEU A C 1
ATOM 1007 O O . LEU A 1 127 ? -2.978 -7.631 -11.963 1.00 98.00 127 LEU A O 1
ATOM 1011 N N . CYS A 1 128 ? -1.766 -5.751 -11.760 1.00 97.44 128 CYS A N 1
ATOM 1012 C CA . CYS A 1 128 ? -1.698 -5.570 -13.203 1.00 97.44 128 CYS A CA 1
ATOM 1013 C C . CYS A 1 128 ? -0.537 -6.375 -13.805 1.00 97.44 128 CYS A C 1
ATOM 1015 O O . CYS A 1 128 ? 0.442 -6.686 -13.112 1.00 97.44 128 CYS A O 1
ATOM 1017 N N . LYS A 1 129 ? -0.609 -6.656 -15.111 1.00 96.62 129 LYS A N 1
ATOM 1018 C CA . LYS A 1 129 ? 0.455 -7.358 -15.850 1.00 96.62 129 LYS A CA 1
ATOM 1019 C C . LYS A 1 129 ? 1.856 -6.786 -15.595 1.00 96.62 129 LYS A C 1
ATOM 1021 O O . LYS A 1 129 ? 2.765 -7.542 -15.268 1.00 96.62 129 LYS A O 1
ATOM 1026 N N . TRP A 1 130 ? 2.017 -5.462 -15.683 1.00 95.25 130 TRP A N 1
ATOM 1027 C CA . TRP A 1 130 ? 3.315 -4.805 -15.484 1.00 95.25 130 TRP A CA 1
ATOM 1028 C C . TRP A 1 130 ? 3.869 -5.038 -14.071 1.00 95.25 130 TRP A C 1
ATOM 1030 O O . TRP A 1 130 ? 5.016 -5.447 -13.917 1.00 95.25 130 TRP A O 1
ATOM 1040 N N . THR A 1 131 ? 3.045 -4.857 -13.030 1.00 94.88 131 THR A N 1
ATOM 1041 C CA . THR A 1 131 ? 3.455 -5.105 -11.638 1.00 94.88 131 THR A CA 1
ATOM 1042 C C . THR A 1 131 ? 3.855 -6.564 -11.425 1.00 94.88 131 THR A C 1
ATOM 1044 O O . THR A 1 131 ? 4.810 -6.838 -10.702 1.00 94.88 131 THR A O 1
ATOM 1047 N N . PHE A 1 132 ? 3.160 -7.511 -12.057 1.00 95.38 132 PHE A N 1
ATOM 1048 C CA . PHE A 1 132 ? 3.539 -8.917 -11.974 1.00 95.38 132 PHE A CA 1
ATOM 1049 C C . PHE A 1 132 ? 4.883 -9.202 -12.659 1.00 95.38 132 PHE A C 1
ATOM 1051 O O . PHE A 1 132 ? 5.777 -9.756 -12.021 1.00 95.38 132 PHE A O 1
ATOM 1058 N N . GLU A 1 133 ? 5.032 -8.828 -13.930 1.00 94.12 133 GLU A N 1
ATOM 1059 C CA . GLU A 1 133 ? 6.202 -9.179 -14.745 1.00 94.12 133 GLU A CA 1
ATOM 1060 C C . GLU A 1 133 ? 7.485 -8.495 -14.262 1.00 94.12 133 GLU A C 1
ATOM 1062 O O . GLU A 1 133 ? 8.520 -9.151 -14.184 1.00 94.12 133 GLU A O 1
ATOM 1067 N N . GLU A 1 134 ? 7.416 -7.217 -13.885 1.00 92.69 134 GLU A N 1
ATOM 1068 C CA . GLU A 1 134 ? 8.606 -6.427 -13.543 1.00 92.69 134 GLU A CA 1
ATOM 1069 C C . GLU A 1 134 ? 8.993 -6.511 -12.063 1.00 92.69 134 GLU A C 1
ATOM 1071 O O . GLU A 1 134 ? 10.161 -6.333 -11.724 1.00 92.69 134 GLU A O 1
ATOM 1076 N N . LEU A 1 135 ? 8.033 -6.755 -11.160 1.00 92.12 135 LEU A N 1
ATOM 1077 C CA . LEU A 1 135 ? 8.269 -6.616 -9.714 1.00 92.12 135 LEU A CA 1
ATOM 1078 C C . LEU A 1 135 ? 8.050 -7.900 -8.916 1.00 92.12 135 LEU A C 1
ATOM 1080 O O . LEU A 1 135 ? 8.684 -8.078 -7.882 1.00 92.12 135 LEU A O 1
ATOM 1084 N N . ILE A 1 136 ? 7.170 -8.799 -9.365 1.00 92.06 136 ILE A N 1
ATOM 1085 C CA . ILE A 1 136 ? 6.876 -10.048 -8.644 1.00 92.06 136 ILE A CA 1
ATOM 1086 C C . ILE A 1 136 ? 7.623 -11.230 -9.247 1.00 92.06 136 ILE A C 1
ATOM 1088 O O . ILE A 1 136 ? 8.262 -11.985 -8.518 1.00 92.06 136 ILE A O 1
ATOM 1092 N N . CYS A 1 137 ? 7.562 -11.396 -10.568 1.00 90.75 137 CYS A N 1
ATOM 1093 C CA . CYS A 1 137 ? 8.199 -12.507 -11.268 1.00 90.75 137 CYS A CA 1
ATOM 1094 C C . CYS A 1 137 ? 9.712 -12.590 -10.982 1.00 90.75 137 CYS A C 1
ATOM 1096 O O . CYS A 1 137 ? 10.173 -13.676 -10.619 1.00 90.75 137 CYS A O 1
ATOM 1098 N N . PRO A 1 138 ? 10.484 -11.479 -11.002 1.00 88.62 138 PRO A N 1
ATOM 1099 C CA . PRO A 1 138 ? 11.907 -11.529 -10.686 1.00 88.62 138 PRO A CA 1
ATOM 1100 C C . PRO A 1 138 ? 12.157 -12.031 -9.262 1.00 88.62 138 PRO A C 1
ATOM 1102 O O . PRO A 1 138 ? 12.997 -12.907 -9.071 1.00 88.62 138 PRO A O 1
ATOM 1105 N N . SER A 1 139 ? 11.366 -11.571 -8.287 1.00 86.81 139 SER A N 1
ATOM 1106 C CA . SER A 1 139 ? 11.467 -11.976 -6.878 1.00 86.81 139 SER A CA 1
ATOM 1107 C C . SER A 1 139 ? 11.062 -13.428 -6.618 1.00 86.81 139 SER A C 1
ATOM 1109 O O . SER A 1 139 ? 11.553 -14.023 -5.665 1.00 86.81 139 SER A O 1
ATOM 1111 N N . LEU A 1 140 ? 10.190 -14.009 -7.447 1.00 84.69 140 LEU A N 1
ATOM 1112 C CA . LEU A 1 140 ? 9.842 -15.436 -7.389 1.00 84.69 140 LEU A CA 1
ATOM 1113 C C . LEU A 1 140 ? 10.884 -16.320 -8.087 1.00 84.69 140 LEU A C 1
ATOM 1115 O O . LEU A 1 140 ? 11.050 -17.482 -7.727 1.00 84.69 140 LEU A O 1
ATOM 1119 N N . SER A 1 141 ? 11.552 -15.788 -9.113 1.00 76.25 141 SER A N 1
ATOM 1120 C CA . SER A 1 141 ? 12.487 -16.536 -9.961 1.00 76.25 141 SER A CA 1
ATOM 1121 C C . SER A 1 141 ? 13.914 -16.617 -9.411 1.00 76.25 141 SER A C 1
ATOM 1123 O O . SER A 1 141 ? 14.729 -17.380 -9.937 1.00 76.25 141 SER A O 1
ATOM 1125 N N . THR A 1 142 ? 14.252 -15.837 -8.378 1.00 64.88 142 THR A N 1
ATOM 1126 C CA . THR A 1 142 ? 15.595 -15.863 -7.795 1.00 64.88 142 THR A CA 1
ATOM 1127 C C . THR A 1 142 ? 15.883 -17.250 -7.213 1.00 64.88 142 THR A C 1
ATOM 1129 O O . THR A 1 142 ? 15.163 -17.755 -6.355 1.00 64.88 142 THR A O 1
ATOM 1132 N N . LEU A 1 143 ? 16.985 -17.865 -7.664 1.00 51.62 143 LEU A N 1
ATOM 1133 C CA . LEU A 1 143 ? 17.481 -19.187 -7.230 1.00 51.62 143 LEU A CA 1
ATOM 1134 C C . LEU A 1 143 ? 17.659 -19.326 -5.700 1.00 51.62 143 LEU A C 1
ATOM 1136 O O . LEU A 1 143 ? 17.856 -20.434 -5.209 1.00 51.62 143 LEU A O 1
ATOM 1140 N N . LEU A 1 144 ? 17.605 -18.212 -4.963 1.00 54.03 144 LEU A N 1
ATOM 1141 C CA . LEU A 1 144 ? 17.737 -18.123 -3.509 1.00 54.03 144 LEU A CA 1
ATOM 1142 C C . LEU A 1 144 ? 16.404 -18.258 -2.748 1.00 54.03 144 LEU A C 1
ATOM 1144 O O . LEU A 1 144 ? 16.434 -18.461 -1.539 1.00 54.03 144 LEU A O 1
ATOM 1148 N N . GLY A 1 145 ? 15.245 -18.208 -3.420 1.00 56.03 145 GLY A N 1
ATOM 1149 C CA . GLY A 1 145 ? 13.944 -18.388 -2.762 1.00 56.03 145 GLY A CA 1
ATOM 1150 C C . GLY A 1 145 ? 13.590 -17.280 -1.761 1.00 56.03 145 GLY A C 1
ATOM 1151 O O . GLY A 1 145 ? 12.877 -17.533 -0.789 1.00 56.03 145 GLY A O 1
ATOM 1152 N N . ASP A 1 146 ? 14.087 -16.060 -1.979 1.00 71.25 146 ASP A N 1
ATOM 1153 C CA . ASP A 1 146 ? 13.979 -14.952 -1.016 1.00 71.25 146 ASP A CA 1
ATOM 1154 C C . ASP A 1 146 ? 12.533 -14.465 -0.807 1.00 71.25 146 ASP A C 1
ATOM 1156 O O . ASP A 1 146 ? 12.219 -13.847 0.216 1.00 71.25 146 ASP A O 1
ATOM 1160 N N . PHE A 1 147 ? 11.628 -14.763 -1.746 1.00 86.56 147 PHE A N 1
ATOM 1161 C CA . PHE A 1 147 ? 10.223 -14.392 -1.658 1.00 86.56 147 PHE A CA 1
ATOM 1162 C C . PHE A 1 147 ? 9.284 -15.545 -2.030 1.00 86.56 147 PHE A C 1
ATOM 1164 O O . PHE A 1 147 ? 9.393 -16.160 -3.086 1.00 86.56 147 PHE A O 1
ATOM 1171 N N . GLN A 1 148 ? 8.295 -15.785 -1.170 1.00 89.62 148 GLN A N 1
ATOM 1172 C CA . GLN A 1 148 ? 7.157 -16.655 -1.445 1.00 89.62 148 GLN A CA 1
ATOM 1173 C C . GLN A 1 148 ? 5.908 -16.105 -0.760 1.00 89.62 148 GLN A C 1
ATOM 1175 O O . GLN A 1 148 ? 5.988 -15.419 0.265 1.00 89.62 148 GLN A O 1
ATOM 1180 N N . PHE A 1 149 ? 4.743 -16.450 -1.300 1.00 92.62 149 PHE A N 1
ATOM 1181 C CA . PHE A 1 149 ? 3.475 -16.173 -0.640 1.00 92.62 149 PHE A CA 1
ATOM 1182 C C . PHE A 1 149 ? 3.117 -17.300 0.332 1.00 92.62 149 PHE A C 1
ATOM 1184 O O . PHE A 1 149 ? 3.088 -18.466 -0.050 1.00 92.62 149 PHE A O 1
ATOM 1191 N N . TYR A 1 150 ? 2.789 -16.959 1.577 1.00 92.31 150 TYR A N 1
ATOM 1192 C CA . TYR A 1 150 ? 2.495 -17.947 2.623 1.00 92.31 150 TYR A CA 1
ATOM 1193 C C . TYR A 1 150 ? 1.014 -18.329 2.725 1.00 92.31 150 TYR A C 1
ATOM 1195 O O . TYR A 1 150 ? 0.699 -19.444 3.125 1.00 92.31 150 TYR A O 1
ATOM 1203 N N . ASN A 1 151 ? 0.098 -17.409 2.401 1.00 95.19 151 ASN A N 1
ATOM 1204 C CA . ASN A 1 151 ? -1.343 -17.584 2.640 1.00 95.19 151 ASN A CA 1
ATOM 1205 C C . ASN A 1 151 ? -2.211 -17.339 1.398 1.00 95.19 151 ASN A C 1
ATOM 1207 O O . ASN A 1 151 ? -3.435 -17.236 1.533 1.00 95.19 151 ASN A O 1
ATOM 1211 N N . LEU A 1 152 ? -1.595 -17.219 0.218 1.00 96.44 152 LEU A N 1
ATOM 1212 C CA . LEU A 1 152 ? -2.286 -16.880 -1.021 1.00 96.44 152 LEU A CA 1
ATOM 1213 C C . LEU A 1 152 ? -3.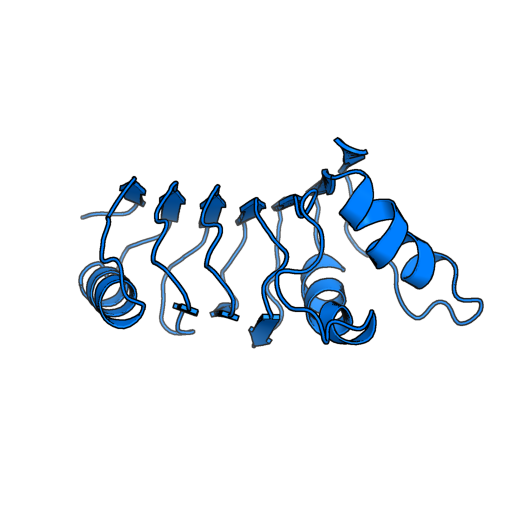257 -17.996 -1.409 1.00 96.44 152 LEU A C 1
ATOM 1215 O O . LEU A 1 152 ? -2.893 -19.167 -1.473 1.00 96.44 152 LEU A O 1
ATOM 1219 N N . LYS A 1 153 ? -4.509 -17.614 -1.640 1.00 97.31 153 LYS A N 1
ATOM 1220 C CA . LYS A 1 153 ? -5.609 -18.496 -2.044 1.00 97.31 153 LYS A CA 1
ATOM 1221 C C . LYS A 1 153 ? -6.111 -18.170 -3.439 1.00 97.31 153 LYS A C 1
ATOM 1223 O O . LYS A 1 153 ? -6.566 -19.062 -4.143 1.00 97.31 153 LYS A O 1
ATOM 1228 N N . GLU A 1 154 ? -6.038 -16.900 -3.812 1.00 97.81 154 GLU A N 1
ATOM 1229 C CA . GLU A 1 154 ? -6.481 -16.404 -5.103 1.00 97.81 154 GLU A CA 1
ATOM 1230 C C . GLU A 1 154 ? -5.467 -15.396 -5.628 1.00 97.81 154 GLU A C 1
ATOM 1232 O O . GLU A 1 154 ? -5.051 -14.482 -4.909 1.00 97.81 154 GLU A O 1
ATOM 1237 N N . PHE A 1 155 ? -5.071 -15.586 -6.883 1.00 96.94 155 PHE A N 1
ATOM 1238 C CA . PHE A 1 155 ? -4.121 -14.733 -7.570 1.00 96.94 155 PHE A CA 1
ATOM 1239 C C . PHE A 1 155 ? -4.657 -14.366 -8.947 1.00 96.94 155 PHE A C 1
ATOM 1241 O O . PHE A 1 155 ? -4.963 -15.250 -9.747 1.00 96.94 155 PHE A O 1
ATOM 1248 N N . VAL A 1 156 ? -4.775 -13.066 -9.207 1.00 97.31 156 VAL A N 1
ATOM 1249 C CA . VAL A 1 156 ? -5.325 -12.521 -10.450 1.00 97.31 156 VAL A CA 1
ATOM 1250 C C . VAL A 1 156 ? -4.329 -11.535 -11.046 1.00 97.31 156 VAL A C 1
ATOM 1252 O O . VAL A 1 156 ? -3.824 -10.661 -10.340 1.00 97.31 156 VAL A O 1
ATOM 1255 N N . VAL A 1 157 ? -4.077 -11.663 -12.347 1.00 95.25 157 VAL A N 1
ATOM 1256 C CA . VAL A 1 157 ? -3.309 -10.698 -13.141 1.00 95.25 157 VAL A CA 1
ATOM 1257 C C . VAL A 1 157 ? -4.251 -10.099 -14.191 1.00 95.25 157 VAL A C 1
ATOM 1259 O O . VAL A 1 157 ? -4.753 -10.845 -15.032 1.00 95.25 157 VAL A O 1
ATOM 1262 N N . ASP A 1 158 ? -4.513 -8.792 -14.093 1.00 87.94 158 ASP A N 1
ATOM 1263 C CA . ASP A 1 158 ? -5.403 -7.984 -14.960 1.00 87.94 158 ASP A CA 1
ATOM 1264 C C . ASP A 1 158 ? -4.625 -7.044 -15.907 1.00 87.94 158 ASP A C 1
ATOM 1266 O O . ASP A 1 158 ? -3.484 -6.631 -15.575 1.00 87.94 158 ASP A O 1
#

Sequence (158 aa):
MLKSLHLMSVTYLTNEAVSSMITAFELLETLKITCCNCLQSLSIGSDTKLLSVIILDCPQLKSLHIRSFKLRTFRYRGPLPWFRPEYHFNLADALLDSREGPGHSSFTGRDFDPVLLTIKNVKVLTLCKWTFEELICPSLSTLLGDFQFYNLKEFVVD

pLDDT: mean 92.28, std 7.99, range [51.62, 98.69]

Secondary structure (DSSP, 8-state):
---EEEEES-TT--HHHHHHHHHH-TT--EEEEES-TT--EEEE-TT---SEEEEES-TT--EEEEE-TT--EEEEESSB-EEEEES----SEEEEE-TT-BSSTT--GGGGHHHHHHHTT-SEEEE-HHHIIIIIHHHHH-TT-----SS--EEEE-